Protein AF-A0AB34GC88-F1 (afdb_monomer_lite)

Sequence (82 aa):
MKVVSTSYSSILKILRFEFHLSYTDKERYENEERPEVQKQMLFDMAKKLPVYTRTGSGAVRFCDRCHLIKPDRCHHCSVCAM

Foldseek 3Di:
DDCPDPVVVVVVVVLVVLFADDPVRLVVLVPDPDVVVNQVSLVVSVVVPPADDAPPVRTFQADPQRRGGAHPPDDQDPVVRD

Structure (mmCIF, N/CA/C/O backbone):
data_AF-A0AB34GC88-F1
#
_entry.id   AF-A0AB34GC88-F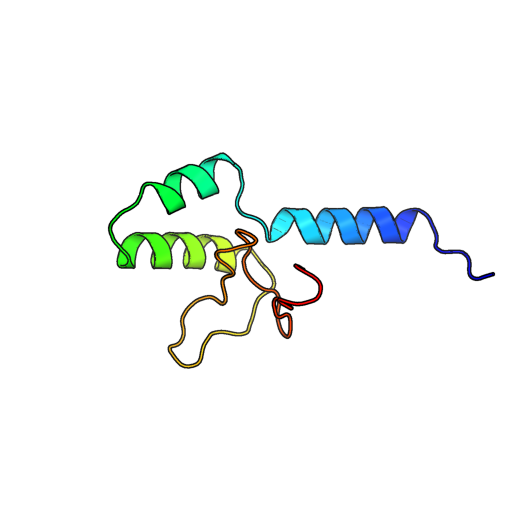1
#
loop_
_atom_site.group_PDB
_atom_site.id
_atom_site.type_symbol
_atom_site.label_atom_id
_atom_site.label_alt_id
_atom_site.label_comp_id
_atom_site.label_asym_id
_atom_site.label_entity_id
_atom_site.label_seq_id
_atom_site.pdbx_PDB_ins_code
_atom_site.Cartn_x
_atom_site.Cartn_y
_atom_site.Cartn_z
_atom_site.occupancy
_atom_site.B_iso_or_equiv
_atom_site.auth_seq_id
_atom_site.auth_comp_id
_atom_site.auth_asym_id
_atom_site.auth_atom_id
_atom_site.pdbx_PDB_model_num
ATOM 1 N N . MET A 1 1 ? 10.870 -6.489 -35.853 1.00 37.19 1 MET A N 1
ATOM 2 C CA . MET A 1 1 ? 10.066 -5.374 -35.304 1.00 37.19 1 MET A CA 1
ATOM 3 C C . MET A 1 1 ? 8.766 -5.969 -34.779 1.00 37.19 1 MET A C 1
ATOM 5 O O . MET A 1 1 ? 7.935 -6.369 -35.581 1.00 37.19 1 MET A O 1
ATOM 9 N N . LYS A 1 2 ? 8.647 -6.204 -33.464 1.00 39.84 2 LYS A N 1
ATOM 10 C CA . LYS A 1 2 ? 7.457 -6.855 -32.890 1.00 39.84 2 LYS A CA 1
ATOM 11 C C . LYS A 1 2 ? 6.386 -5.802 -32.628 1.00 39.84 2 LYS A C 1
ATOM 13 O O . LYS A 1 2 ? 6.626 -4.823 -31.932 1.00 39.84 2 LYS A O 1
ATOM 18 N N . VAL A 1 3 ? 5.232 -6.038 -33.233 1.00 42.78 3 VAL A N 1
ATOM 19 C CA . VAL A 1 3 ? 3.983 -5.292 -33.119 1.00 42.78 3 VAL A CA 1
ATOM 20 C C . VAL A 1 3 ? 3.554 -5.285 -31.646 1.00 42.78 3 VAL A C 1
ATOM 22 O O . VAL A 1 3 ? 2.999 -6.266 -31.156 1.00 42.78 3 VAL A O 1
ATOM 25 N N . VAL A 1 4 ? 3.853 -4.222 -30.896 1.00 47.31 4 VAL A N 1
ATOM 26 C CA . VAL A 1 4 ? 3.278 -4.036 -29.553 1.00 47.31 4 VAL A CA 1
ATOM 27 C C . VAL A 1 4 ? 1.910 -3.402 -29.768 1.00 47.31 4 VAL A C 1
ATOM 29 O O . VAL A 1 4 ? 1.783 -2.189 -29.901 1.00 47.31 4 VAL A O 1
ATOM 32 N N . SER A 1 5 ? 0.900 -4.255 -29.949 1.00 42.53 5 SER A N 1
ATOM 33 C CA . SER A 1 5 ? -0.488 -3.842 -30.173 1.00 42.53 5 SER A CA 1
ATOM 34 C C . SER A 1 5 ? -0.938 -2.819 -29.120 1.00 42.53 5 SER A C 1
ATOM 36 O O . SER A 1 5 ? -0.721 -2.989 -27.918 1.00 42.53 5 SER A O 1
ATOM 38 N N . THR A 1 6 ? -1.580 -1.748 -29.576 1.00 48.12 6 THR A N 1
ATOM 39 C CA . THR A 1 6 ? -2.124 -0.649 -28.763 1.00 48.12 6 THR A CA 1
ATOM 40 C C . THR A 1 6 ? -3.093 -1.107 -27.661 1.00 48.12 6 THR A C 1
ATOM 42 O O . THR A 1 6 ? -3.287 -0.374 -26.696 1.00 48.12 6 THR A O 1
ATOM 45 N N . SER A 1 7 ? -3.647 -2.326 -27.727 1.00 48.12 7 SER A N 1
ATOM 46 C CA . SER A 1 7 ? -4.533 -2.881 -26.690 1.00 48.12 7 SER A CA 1
ATOM 47 C C . SER A 1 7 ? -3.800 -3.343 -25.421 1.00 48.12 7 SER A C 1
ATOM 49 O O . SER A 1 7 ? -4.316 -3.155 -24.318 1.00 48.12 7 SER A O 1
ATOM 51 N N . TYR A 1 8 ? -2.576 -3.873 -25.535 1.00 46.44 8 TYR A N 1
ATOM 52 C CA . TYR A 1 8 ? -1.783 -4.319 -24.379 1.00 46.44 8 TYR A CA 1
ATOM 53 C C . TYR A 1 8 ? -1.344 -3.144 -23.494 1.00 46.44 8 TYR A C 1
ATOM 55 O O . TYR A 1 8 ? -1.287 -3.272 -22.271 1.00 46.44 8 TYR A O 1
ATOM 63 N N . SER A 1 9 ? -1.070 -1.985 -24.104 1.00 48.59 9 SER A N 1
ATOM 64 C CA . SER A 1 9 ? -0.679 -0.759 -23.394 1.00 48.59 9 SER A CA 1
ATOM 65 C C . SER A 1 9 ? -1.807 -0.220 -22.505 1.00 48.59 9 SER A C 1
ATOM 67 O O . SER A 1 9 ? -1.557 0.188 -21.370 1.00 48.59 9 SER A O 1
ATOM 69 N N . SER A 1 10 ? -3.053 -0.288 -22.977 1.00 49.31 10 SER A N 1
ATOM 70 C CA . SER A 1 10 ? -4.238 0.140 -22.225 1.00 49.31 10 SER A CA 1
ATOM 71 C C . SER A 1 10 ? -4.523 -0.771 -21.028 1.00 49.31 10 SER A C 1
ATOM 73 O O . SER A 1 10 ? -4.776 -0.277 -19.933 1.00 49.31 10 SER A O 1
ATOM 75 N N . ILE A 1 11 ? -4.395 -2.091 -21.199 1.00 52.53 11 ILE A N 1
ATOM 76 C CA . ILE A 1 11 ? -4.591 -3.078 -20.122 1.00 52.53 11 ILE A CA 1
ATOM 77 C C . ILE A 1 11 ? -3.510 -2.943 -19.038 1.00 52.53 11 ILE A C 1
ATOM 79 O O . ILE A 1 11 ? -3.830 -2.942 -17.849 1.00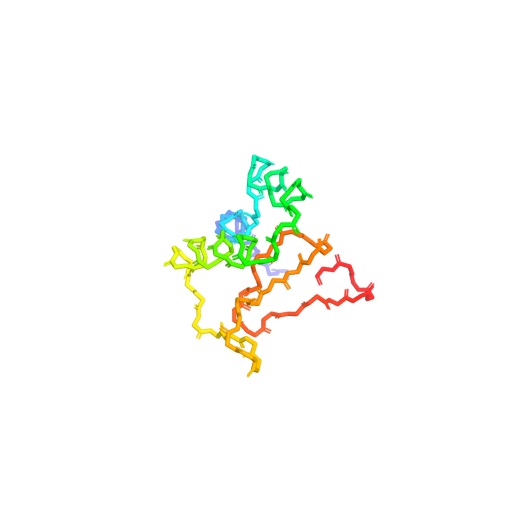 52.53 11 ILE A O 1
ATOM 83 N N . LEU A 1 12 ? -2.238 -2.755 -19.421 1.00 50.28 12 LEU A N 1
ATOM 84 C CA . LEU A 1 12 ? -1.150 -2.518 -18.461 1.00 50.28 12 LEU A CA 1
ATOM 85 C C . LEU A 1 12 ? -1.312 -1.196 -17.697 1.00 50.28 12 LEU A C 1
ATOM 87 O O . LEU A 1 12 ? -0.924 -1.117 -16.533 1.00 50.28 12 LEU A O 1
ATOM 91 N N . LYS A 1 13 ? -1.877 -0.159 -18.331 1.00 51.09 13 LYS A N 1
ATOM 92 C CA . LYS A 1 13 ? -2.206 1.111 -17.665 1.00 51.09 13 LYS A CA 1
ATOM 93 C C . LYS A 1 13 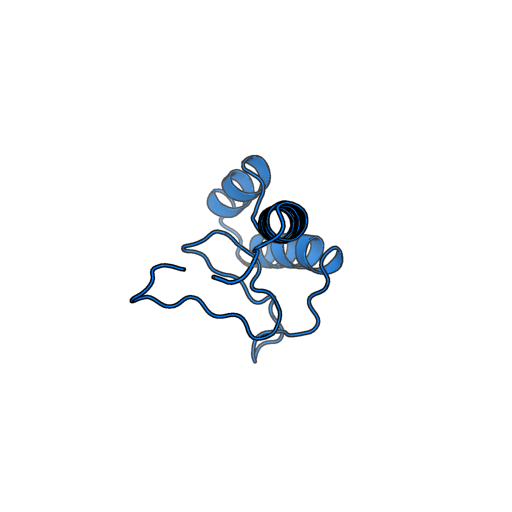? -3.305 0.928 -16.622 1.00 51.09 13 LYS A C 1
ATOM 95 O O . LYS A 1 13 ? -3.130 1.396 -15.504 1.00 51.09 13 LYS A O 1
ATOM 100 N N . ILE A 1 14 ? -4.383 0.221 -16.964 1.00 52.28 14 ILE A N 1
ATOM 101 C CA . ILE A 1 14 ? -5.500 -0.064 -16.047 1.00 52.28 14 ILE A CA 1
ATOM 102 C C . ILE A 1 14 ? -4.995 -0.834 -14.820 1.00 52.28 14 ILE A C 1
ATOM 104 O O . ILE A 1 14 ? -5.203 -0.396 -13.695 1.00 52.28 14 ILE A O 1
ATOM 108 N N . LEU A 1 15 ? -4.208 -1.894 -15.032 1.00 54.78 15 LEU A N 1
ATOM 109 C CA . LEU A 1 15 ? -3.568 -2.659 -13.953 1.00 54.78 15 LEU A CA 1
ATOM 110 C C . LEU A 1 15 ? -2.655 -1.814 -13.057 1.00 54.78 15 LEU A C 1
ATOM 112 O O . LEU A 1 15 ? -2.456 -2.161 -11.900 1.00 54.78 15 LEU A O 1
ATOM 116 N N . ARG A 1 16 ? -2.079 -0.720 -13.566 1.00 60.72 16 ARG A N 1
ATOM 117 C CA . ARG A 1 16 ? -1.211 0.152 -12.772 1.00 60.72 16 ARG A CA 1
ATOM 118 C C . ARG A 1 16 ? -2.019 1.079 -11.863 1.00 60.72 16 ARG A C 1
ATOM 120 O 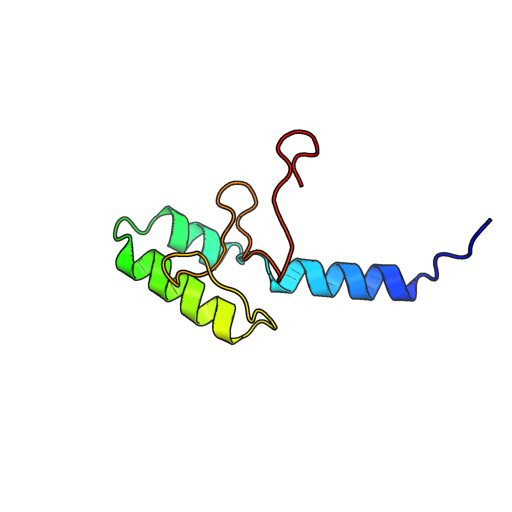O . ARG A 1 16 ? -1.598 1.280 -10.731 1.00 60.72 16 ARG A O 1
ATOM 127 N N . PHE A 1 17 ? -3.159 1.607 -12.312 1.00 68.12 17 PHE A N 1
ATOM 128 C CA . PHE A 1 17 ? -3.985 2.516 -11.502 1.00 68.12 17 PHE A CA 1
ATOM 129 C C . PHE A 1 17 ? -4.619 1.829 -10.291 1.00 68.12 17 PHE A C 1
ATOM 131 O O . PHE A 1 17 ? -4.634 2.417 -9.217 1.00 68.12 17 PHE A O 1
ATOM 138 N N . GLU A 1 18 ? -5.055 0.578 -10.435 1.00 83.50 18 GLU A N 1
ATOM 139 C CA . GLU A 1 18 ? -5.772 -0.144 -9.372 1.00 83.50 18 GLU A CA 1
ATOM 140 C C . GLU A 1 18 ? -4.937 -0.348 -8.092 1.00 83.50 18 GLU A C 1
ATOM 142 O O . GLU A 1 18 ? -5.477 -0.409 -6.994 1.00 83.50 18 GLU A O 1
ATOM 147 N N . PHE A 1 19 ? -3.607 -0.435 -8.204 1.00 89.50 19 PHE A N 1
ATOM 148 C CA . PHE A 1 19 ? -2.728 -0.734 -7.064 1.00 89.50 19 PHE A CA 1
ATOM 149 C C . PHE A 1 19 ? -2.150 0.509 -6.376 1.00 89.50 19 PHE A C 1
ATOM 151 O O . PHE A 1 19 ? -1.560 0.383 -5.299 1.00 89.50 19 PHE A O 1
ATOM 158 N N . HIS A 1 20 ? -2.271 1.689 -6.989 1.00 92.44 20 HIS A N 1
ATOM 159 C CA . HIS A 1 20 ? -1.812 2.938 -6.380 1.00 92.44 20 HIS A CA 1
ATOM 160 C C . HIS A 1 20 ? -2.875 3.476 -5.432 1.00 92.44 20 HIS A C 1
ATOM 162 O O . HIS A 1 20 ? -4.074 3.338 -5.675 1.00 92.44 20 HIS A O 1
ATOM 168 N N . LEU A 1 21 ? -2.435 4.136 -4.364 1.00 92.25 21 LEU A N 1
ATOM 169 C CA . LEU A 1 21 ? -3.357 4.931 -3.565 1.00 92.25 21 LEU A CA 1
ATOM 170 C C . LEU A 1 21 ? -3.909 6.058 -4.436 1.00 92.25 21 LEU A C 1
ATOM 172 O O . LEU A 1 21 ? -3.165 6.736 -5.152 1.00 92.25 21 LEU A O 1
ATOM 176 N N . SER A 1 22 ? -5.223 6.266 -4.353 1.00 90.75 22 SER A N 1
ATOM 177 C CA . SER A 1 22 ? -5.829 7.486 -4.873 1.00 90.75 22 SER A CA 1
ATOM 178 C C . SER A 1 22 ? -5.218 8.698 -4.163 1.00 90.75 22 SER A C 1
ATOM 180 O O . SER A 1 22 ? -4.676 8.577 -3.063 1.00 90.75 22 SER A O 1
ATOM 182 N N . TYR A 1 23 ? -5.323 9.886 -4.759 1.00 90.75 23 TYR A N 1
ATOM 183 C CA . TYR A 1 23 ? -4.826 11.112 -4.126 1.00 90.75 23 TYR A CA 1
ATOM 184 C C . TYR A 1 23 ? -5.390 11.297 -2.705 1.00 90.75 23 TYR A C 1
ATOM 186 O O . TYR A 1 23 ? -4.644 11.555 -1.765 1.00 90.75 23 TYR A O 1
ATOM 194 N N . THR A 1 24 ? -6.693 11.062 -2.536 1.00 92.81 24 THR A N 1
ATOM 195 C CA . THR A 1 24 ? -7.377 11.163 -1.243 1.00 92.81 24 THR A CA 1
ATOM 196 C C . THR A 1 24 ? -6.942 10.087 -0.250 1.00 92.81 24 THR A C 1
ATOM 198 O O . THR A 1 24 ? -6.817 10.372 0.937 1.00 92.81 24 THR A O 1
ATOM 201 N N . ASP A 1 25 ? -6.702 8.852 -0.703 1.00 93.00 25 ASP A N 1
ATOM 202 C CA . ASP A 1 25 ? -6.227 7.784 0.188 1.00 93.00 25 ASP A CA 1
ATOM 203 C C . ASP A 1 25 ? -4.777 8.014 0.603 1.00 93.00 25 ASP A C 1
ATOM 205 O O . ASP A 1 25 ? -4.416 7.728 1.742 1.00 93.00 25 ASP A O 1
ATOM 209 N N . LYS A 1 26 ? -3.960 8.565 -0.302 1.00 94.19 26 LYS A N 1
ATOM 210 C CA . LYS A 1 26 ? -2.578 8.948 -0.023 1.00 94.19 26 LYS A CA 1
ATOM 211 C C . LYS A 1 26 ? -2.522 10.013 1.068 1.00 94.19 26 LYS A C 1
ATOM 213 O O . LYS A 1 26 ? -1.845 9.800 2.065 1.00 94.19 26 LYS A O 1
ATOM 218 N N . GLU A 1 27 ? -3.262 11.107 0.908 1.00 95.50 27 GLU A N 1
ATOM 219 C CA . GLU A 1 27 ? -3.307 12.188 1.898 1.00 95.50 27 GLU A CA 1
ATOM 220 C C . GLU A 1 27 ? -3.783 11.678 3.266 1.00 95.50 27 GLU A C 1
ATOM 222 O O . GLU A 1 27 ? -3.185 11.982 4.296 1.00 95.50 27 GLU A O 1
ATOM 227 N N . ARG A 1 28 ? -4.829 10.843 3.291 1.00 95.06 28 ARG A N 1
ATOM 228 C CA . ARG A 1 28 ? -5.310 10.225 4.536 1.00 95.06 28 ARG A CA 1
ATOM 229 C C . ARG A 1 28 ? -4.269 9.311 5.175 1.00 95.06 28 ARG A C 1
ATOM 231 O O . ARG A 1 28 ? -4.121 9.339 6.388 1.00 95.06 28 ARG A O 1
ATOM 238 N N . TYR A 1 29 ? -3.572 8.504 4.377 1.00 95.75 29 TYR A N 1
ATOM 239 C CA . TYR A 1 29 ? -2.534 7.600 4.867 1.00 95.75 29 TYR A CA 1
ATOM 240 C C . TYR A 1 29 ? -1.349 8.373 5.458 1.00 95.75 29 TYR A C 1
ATOM 242 O O . TYR A 1 29 ? -0.869 8.017 6.529 1.00 95.75 29 TYR A O 1
ATOM 250 N N . GLU A 1 30 ? -0.901 9.436 4.785 1.00 94.62 30 GLU A N 1
ATOM 251 C CA . GLU A 1 30 ? 0.230 10.267 5.220 1.00 94.62 30 GLU A CA 1
ATOM 252 C C . GLU A 1 30 ? -0.080 11.078 6.484 1.00 94.62 30 GLU A C 1
ATOM 254 O O . GLU A 1 30 ? 0.803 11.246 7.321 1.00 94.62 30 GLU A O 1
ATOM 259 N N . ASN A 1 31 ? -1.323 11.543 6.643 1.00 96.44 31 ASN A N 1
ATOM 260 C CA . ASN A 1 31 ? -1.752 12.324 7.808 1.00 96.44 31 ASN A CA 1
ATOM 261 C C . ASN A 1 31 ? -2.189 11.469 9.012 1.00 96.44 31 ASN A C 1
ATOM 263 O O . ASN A 1 31 ? -2.426 12.010 10.090 1.00 96.44 31 ASN A O 1
ATOM 267 N N . GLU A 1 32 ? -2.351 10.154 8.852 1.00 96.88 32 GLU A N 1
ATOM 268 C CA . GLU A 1 32 ? -2.731 9.267 9.953 1.00 96.88 32 GLU A CA 1
ATOM 269 C C . GLU A 1 32 ? -1.497 8.860 10.764 1.00 96.88 32 GLU A C 1
ATOM 271 O O . GLU A 1 32 ? -0.625 8.139 10.284 1.00 96.88 32 GLU A O 1
ATOM 276 N N . GLU A 1 33 ? -1.445 9.290 12.024 1.00 95.69 33 GLU A N 1
ATOM 277 C CA . GLU A 1 33 ? -0.324 9.007 12.925 1.00 95.69 33 GLU A CA 1
ATOM 278 C C . GLU A 1 33 ? -0.381 7.597 13.530 1.00 95.69 33 GLU A C 1
ATOM 280 O O . GLU A 1 33 ? 0.639 7.086 13.994 1.00 95.69 33 GLU A O 1
ATOM 285 N N . ARG A 1 34 ? -1.557 6.949 13.546 1.00 97.44 34 ARG A N 1
ATOM 286 C CA . ARG A 1 34 ? -1.747 5.628 14.167 1.00 97.44 34 ARG A CA 1
ATOM 287 C C . ARG A 1 34 ? -1.402 4.500 13.182 1.00 97.44 34 ARG A C 1
ATOM 289 O O . ARG A 1 34 ? -2.157 4.271 12.227 1.00 97.44 34 ARG A O 1
ATOM 296 N N . PRO A 1 35 ? -0.346 3.702 13.436 1.00 93.69 35 PRO A N 1
ATOM 297 C CA . PRO A 1 35 ? 0.082 2.637 12.523 1.00 93.69 35 PRO A CA 1
ATOM 298 C C . PRO A 1 35 ? -0.976 1.549 12.290 1.00 93.69 35 PRO A C 1
ATOM 300 O O . PRO A 1 35 ? -1.026 0.920 11.233 1.00 93.69 35 PRO A O 1
ATOM 303 N N . GLU A 1 36 ? -1.825 1.288 13.277 1.00 95.38 36 GLU A N 1
ATOM 304 C CA . GLU A 1 36 ? -2.891 0.287 13.220 1.00 95.38 36 GLU A CA 1
ATOM 305 C C . GLU A 1 36 ? -3.963 0.693 12.208 1.00 95.38 36 GLU A C 1
ATOM 307 O O . GLU A 1 36 ? -4.451 -0.148 11.451 1.00 95.38 36 GLU A O 1
ATOM 312 N N . VAL A 1 37 ? -4.279 1.989 12.145 1.00 96.25 37 VAL A N 1
ATOM 313 C CA . VAL A 1 37 ? -5.253 2.534 11.194 1.00 96.25 37 VAL A CA 1
ATOM 314 C C . VAL A 1 37 ? -4.671 2.527 9.785 1.00 96.25 37 VAL A C 1
ATOM 316 O O . VAL A 1 37 ? -5.336 2.053 8.865 1.00 96.25 37 VAL A O 1
ATOM 319 N N . GLN A 1 38 ? -3.404 2.918 9.617 1.00 96.31 38 GLN A N 1
ATOM 320 C CA . GLN A 1 38 ? -2.697 2.794 8.336 1.00 96.31 38 GLN A CA 1
ATOM 321 C C . GLN A 1 38 ? -2.707 1.349 7.811 1.00 96.31 38 GLN A C 1
ATOM 323 O O . GLN A 1 38 ? -3.043 1.100 6.650 1.00 96.31 38 GLN A O 1
ATOM 328 N N . LYS A 1 39 ? -2.401 0.365 8.670 1.00 95.25 39 LYS A N 1
ATOM 329 C CA . LYS A 1 39 ? -2.467 -1.064 8.313 1.00 95.25 39 LYS A CA 1
ATOM 330 C C . LYS A 1 39 ? -3.874 -1.481 7.893 1.00 95.25 39 LYS A C 1
ATOM 332 O O . LYS A 1 39 ? -4.013 -2.208 6.909 1.00 95.25 39 LYS A O 1
ATOM 337 N N . GLN A 1 40 ? -4.897 -1.030 8.617 1.00 96.25 40 GLN A N 1
ATOM 338 C CA . GLN A 1 40 ? -6.290 -1.342 8.310 1.00 96.25 40 GLN A CA 1
ATOM 339 C C . GLN A 1 40 ? -6.717 -0.757 6.955 1.00 96.25 40 GLN A C 1
ATOM 341 O O . GLN A 1 40 ? -7.300 -1.473 6.143 1.00 96.25 40 GLN A O 1
ATOM 346 N N . MET A 1 41 ? -6.347 0.493 6.661 1.00 95.94 41 MET A N 1
ATOM 347 C CA . MET A 1 41 ? -6.600 1.127 5.361 1.00 95.94 41 MET A CA 1
ATOM 348 C C . MET A 1 41 ? -5.983 0.320 4.214 1.00 95.94 41 MET A C 1
ATOM 350 O O . MET A 1 41 ? -6.678 -0.053 3.266 1.00 95.94 41 MET A O 1
ATOM 354 N N . LEU A 1 42 ? -4.694 -0.021 4.327 1.00 96.44 42 LEU A N 1
ATOM 355 C CA . LEU A 1 42 ? -4.000 -0.834 3.324 1.00 96.44 42 LEU A CA 1
ATOM 356 C C . LEU A 1 42 ? -4.646 -2.216 3.160 1.00 96.44 42 LEU A C 1
ATOM 358 O O . LEU A 1 42 ? -4.716 -2.742 2.049 1.00 96.44 42 LEU A O 1
ATOM 362 N N . PHE A 1 43 ? -5.129 -2.812 4.250 1.00 95.44 43 PHE A N 1
ATOM 363 C CA . PHE A 1 43 ? -5.812 -4.102 4.231 1.00 95.44 43 PHE A CA 1
ATOM 364 C C . PHE A 1 43 ? -7.153 -4.050 3.500 1.00 95.44 43 PHE A C 1
ATOM 366 O O . PHE A 1 43 ? -7.426 -4.913 2.662 1.00 95.44 43 PHE A O 1
ATOM 373 N N . ASP A 1 44 ? -7.971 -3.034 3.762 1.00 94.69 44 ASP A N 1
ATOM 374 C CA . ASP A 1 44 ? -9.278 -2.888 3.121 1.00 94.69 44 ASP A CA 1
ATOM 375 C C . ASP A 1 44 ? -9.174 -2.545 1.634 1.00 94.69 44 ASP A C 1
ATOM 377 O O . ASP A 1 44 ? -10.013 -2.979 0.840 1.00 94.69 44 ASP A O 1
ATOM 381 N N . MET A 1 45 ? -8.110 -1.849 1.233 1.00 93.31 45 MET A N 1
ATOM 382 C CA . MET A 1 45 ? -7.753 -1.685 -0.175 1.00 93.31 45 MET A CA 1
ATOM 383 C C . MET A 1 45 ? -7.290 -3.008 -0.796 1.00 93.31 45 MET A C 1
ATOM 385 O O . MET A 1 45 ? -7.812 -3.421 -1.829 1.00 93.31 45 MET A O 1
ATOM 389 N N . ALA A 1 46 ? -6.362 -3.720 -0.148 1.00 94.38 46 ALA A N 1
ATOM 390 C CA . ALA A 1 46 ? -5.808 -4.973 -0.662 1.00 94.38 46 ALA A CA 1
ATOM 391 C C . ALA A 1 46 ? -6.870 -6.061 -0.881 1.00 94.38 46 ALA A C 1
ATOM 393 O O . ALA A 1 46 ? -6.736 -6.854 -1.807 1.00 94.38 46 ALA A O 1
ATOM 394 N N . LYS A 1 47 ? -7.942 -6.095 -0.076 1.00 93.75 47 LYS A N 1
ATOM 395 C CA . LYS A 1 47 ? -9.078 -7.021 -0.264 1.00 93.75 47 LYS A CA 1
ATOM 396 C C . LYS A 1 47 ? -9.774 -6.884 -1.620 1.00 93.75 47 LYS A C 1
ATOM 398 O O . LYS A 1 47 ? -10.410 -7.834 -2.063 1.00 93.75 47 LYS A O 1
ATOM 403 N N . LYS A 1 48 ? -9.696 -5.708 -2.244 1.00 92.12 48 LYS A N 1
ATOM 404 C CA . LYS A 1 48 ? -10.323 -5.414 -3.540 1.00 92.12 48 LYS A CA 1
ATOM 405 C C . LYS A 1 48 ? -9.392 -5.718 -4.717 1.00 92.12 48 LYS A C 1
ATOM 407 O O . LYS A 1 48 ? -9.819 -5.631 -5.861 1.00 92.12 48 LYS A O 1
ATOM 412 N N . LEU A 1 49 ? -8.136 -6.072 -4.439 1.00 91.62 49 LEU A N 1
ATOM 413 C CA . LEU A 1 49 ? -7.097 -6.314 -5.434 1.00 91.62 49 LEU A CA 1
ATOM 414 C C . LEU A 1 49 ? -6.755 -7.807 -5.517 1.00 91.62 49 LEU A C 1
ATOM 416 O O . LEU A 1 49 ? -6.847 -8.519 -4.514 1.00 91.62 49 LEU A O 1
ATOM 420 N N . PRO A 1 50 ? -6.298 -8.302 -6.682 1.00 92.44 50 PRO A N 1
ATOM 421 C CA . PRO A 1 50 ? -5.846 -9.683 -6.832 1.00 92.44 50 PRO A CA 1
ATOM 422 C C . PRO A 1 50 ? -4.443 -9.873 -6.214 1.00 92.44 50 PRO A C 1
ATOM 424 O O . PRO A 1 50 ? -3.464 -10.089 -6.929 1.00 92.44 50 PRO A O 1
ATOM 427 N N . VAL A 1 51 ? -4.335 -9.748 -4.883 1.00 92.94 51 VAL A N 1
ATOM 428 C CA . VAL A 1 51 ? -3.093 -9.908 -4.098 1.00 92.94 51 VAL A CA 1
ATOM 429 C C . VAL A 1 51 ? -3.230 -10.986 -3.030 1.00 92.94 51 VAL A C 1
ATOM 431 O O . VAL A 1 51 ? -3.895 -10.810 -2.003 1.00 92.94 51 VAL A O 1
ATOM 434 N N . TYR A 1 52 ? -2.532 -12.095 -3.231 1.00 94.00 52 TYR A N 1
ATOM 435 C CA . TYR A 1 52 ? -2.623 -13.275 -2.373 1.00 94.00 52 TYR A CA 1
ATOM 436 C C . TYR A 1 52 ? -1.433 -13.397 -1.420 1.00 94.00 52 TYR A C 1
ATOM 438 O O . TYR A 1 52 ? -1.501 -14.126 -0.432 1.00 94.00 52 TYR A O 1
ATOM 446 N N . THR A 1 53 ? -0.347 -12.662 -1.667 1.00 94.69 53 THR A N 1
ATOM 447 C CA . THR A 1 53 ? 0.847 -12.692 -0.816 1.00 94.69 53 THR A CA 1
ATOM 448 C C . THR A 1 53 ? 0.819 -11.625 0.284 1.00 94.69 53 THR A C 1
ATOM 450 O O . THR A 1 53 ? 0.155 -10.586 0.188 1.00 94.69 53 THR A O 1
ATOM 453 N N . ARG A 1 54 ? 1.554 -11.885 1.370 1.00 96.12 54 ARG A N 1
ATOM 454 C CA . ARG A 1 54 ? 1.734 -10.990 2.528 1.00 96.12 54 ARG A CA 1
ATOM 455 C C . ARG A 1 54 ? 3.213 -10.912 2.920 1.00 96.12 54 ARG A C 1
ATOM 457 O O . ARG A 1 54 ? 4.048 -11.625 2.358 1.00 96.12 54 ARG A O 1
ATOM 464 N N . THR A 1 55 ? 3.569 -9.991 3.812 1.00 94.56 55 THR A N 1
ATOM 465 C CA . THR A 1 55 ? 4.904 -9.967 4.439 1.00 94.56 55 THR A CA 1
ATOM 466 C C . THR A 1 55 ? 5.073 -11.157 5.392 1.00 94.56 55 THR A C 1
ATOM 468 O O . THR A 1 55 ? 4.100 -11.829 5.726 1.00 94.56 55 THR A O 1
ATOM 471 N N . GLY A 1 56 ? 6.293 -11.398 5.890 1.00 94.38 56 GLY A N 1
ATOM 472 C CA . GLY A 1 56 ? 6.536 -12.441 6.901 1.00 94.38 56 GLY A CA 1
ATOM 473 C C . GLY A 1 56 ? 5.756 -12.240 8.209 1.00 94.38 56 GLY A C 1
ATOM 474 O O . GLY A 1 56 ? 5.476 -13.203 8.906 1.00 94.38 56 GLY A O 1
ATOM 475 N N . SER A 1 57 ? 5.347 -11.004 8.509 1.00 93.25 57 SER A N 1
ATOM 476 C CA . SER A 1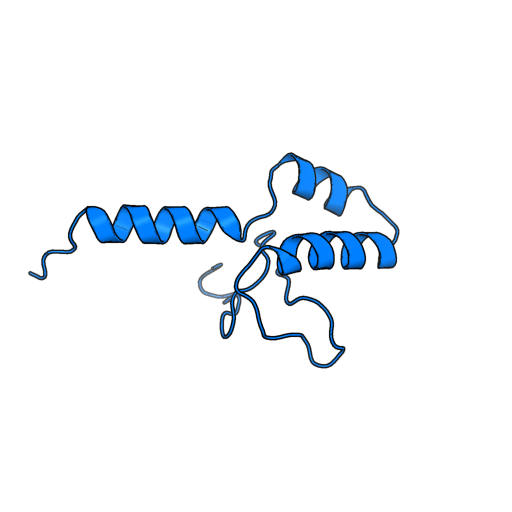 57 ? 4.481 -10.658 9.643 1.00 93.25 57 SER A CA 1
ATOM 477 C C . SER A 1 57 ? 2.980 -10.704 9.322 1.00 93.25 57 SER A C 1
ATOM 479 O O . SER A 1 57 ? 2.167 -10.329 10.161 1.00 93.25 57 SER A O 1
ATOM 481 N N . GLY A 1 58 ? 2.592 -11.109 8.108 1.00 92.88 58 GLY A N 1
ATOM 482 C CA . GLY A 1 58 ? 1.194 -11.162 7.668 1.00 92.88 58 GLY A CA 1
ATOM 483 C C . GLY A 1 58 ? 0.610 -9.828 7.183 1.00 92.88 58 GLY A C 1
ATOM 484 O O . GLY A 1 58 ? -0.546 -9.787 6.764 1.00 92.88 58 GLY A O 1
ATOM 485 N N . ALA A 1 59 ? 1.389 -8.744 7.175 1.00 94.94 59 ALA A N 1
ATOM 486 C CA . ALA A 1 59 ? 0.933 -7.433 6.715 1.00 94.94 59 ALA A CA 1
ATOM 487 C C . ALA A 1 59 ? 0.810 -7.355 5.181 1.00 94.94 59 ALA A C 1
ATOM 489 O O . ALA A 1 59 ? 1.428 -8.123 4.432 1.00 94.94 59 ALA A O 1
ATOM 490 N N . VAL A 1 60 ? 0.018 -6.392 4.698 1.00 97.06 60 VAL A N 1
ATOM 491 C CA . VAL A 1 60 ? -0.059 -6.063 3.267 1.00 97.06 60 VAL A CA 1
ATOM 492 C C . VAL A 1 60 ? 1.310 -5.604 2.775 1.00 97.06 60 VAL A C 1
ATOM 494 O O . VAL A 1 60 ? 1.999 -4.819 3.425 1.00 97.06 60 VAL A O 1
ATOM 497 N N . ARG A 1 61 ? 1.718 -6.096 1.603 1.00 96.75 61 ARG A N 1
ATOM 498 C CA . ARG A 1 61 ? 2.965 -5.669 0.968 1.00 96.75 61 ARG A CA 1
ATOM 499 C C . ARG A 1 61 ? 2.758 -4.276 0.379 1.00 96.75 61 ARG A C 1
ATOM 501 O O . ARG A 1 61 ? 2.127 -4.143 -0.660 1.00 96.75 61 ARG A O 1
ATOM 508 N N . PHE A 1 62 ? 3.311 -3.254 1.016 1.00 96.25 62 PHE A N 1
ATOM 509 C CA . PHE A 1 62 ? 3.200 -1.861 0.579 1.00 96.25 62 PHE A CA 1
ATOM 510 C C . PHE A 1 62 ? 4.566 -1.277 0.186 1.00 96.25 62 PHE A C 1
ATOM 512 O O . PHE A 1 62 ? 5.622 -1.805 0.564 1.00 96.25 62 PHE A O 1
ATOM 519 N N . CYS A 1 63 ? 4.565 -0.241 -0.653 1.00 94.62 63 CYS A N 1
ATOM 520 C CA . CYS A 1 63 ? 5.740 0.564 -0.968 1.00 94.62 63 CYS A CA 1
ATOM 521 C C . CYS A 1 63 ? 5.479 2.027 -0.621 1.00 94.62 63 CYS A C 1
ATOM 523 O O . CYS A 1 63 ? 4.754 2.694 -1.354 1.00 94.62 63 CYS A O 1
ATOM 525 N N . ASP A 1 64 ? 6.144 2.542 0.411 1.00 92.75 64 ASP A N 1
ATOM 526 C CA . ASP A 1 64 ? 5.979 3.939 0.829 1.00 92.75 64 ASP A CA 1
ATOM 527 C C . ASP A 1 64 ? 6.483 4.929 -0.224 1.00 92.75 64 ASP A C 1
ATOM 529 O O . ASP A 1 64 ? 5.877 5.965 -0.440 1.00 92.75 64 ASP A O 1
ATOM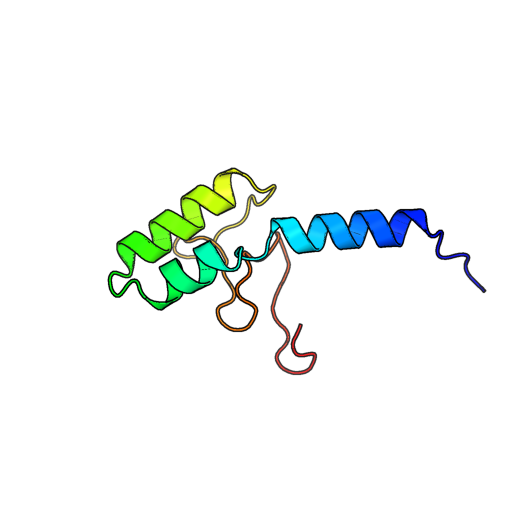 533 N N . ARG A 1 65 ? 7.548 4.587 -0.961 1.00 90.75 65 ARG A N 1
ATOM 534 C CA . ARG A 1 65 ? 8.112 5.472 -1.999 1.00 90.75 65 ARG A CA 1
ATOM 535 C C . ARG A 1 65 ? 7.191 5.643 -3.200 1.00 90.75 65 ARG A C 1
ATOM 537 O O . ARG A 1 65 ? 7.130 6.713 -3.791 1.00 90.75 65 ARG A O 1
ATOM 544 N N . CYS A 1 66 ? 6.522 4.564 -3.594 1.00 90.94 66 CYS A N 1
ATOM 545 C CA . CYS A 1 66 ? 5.655 4.558 -4.767 1.00 90.94 66 CYS A CA 1
ATOM 546 C C . CYS A 1 66 ? 4.176 4.766 -4.408 1.00 90.94 66 CYS A C 1
ATOM 548 O O . CYS A 1 66 ? 3.360 4.886 -5.314 1.00 90.94 66 CYS A O 1
ATOM 550 N N . HIS A 1 67 ? 3.830 4.773 -3.114 1.00 93.12 67 HIS A N 1
ATOM 551 C CA . HIS A 1 67 ? 2.460 4.767 -2.592 1.00 93.12 67 HIS A CA 1
ATOM 552 C C . HIS A 1 67 ? 1.557 3.750 -3.302 1.00 93.12 67 HIS A C 1
ATOM 554 O O . HIS A 1 67 ? 0.472 4.074 -3.786 1.00 93.12 67 HIS A O 1
ATOM 560 N N . LEU A 1 68 ? 2.033 2.504 -3.380 1.00 93.75 68 LEU A N 1
ATOM 561 C CA . LEU A 1 68 ? 1.315 1.406 -4.026 1.00 93.75 68 LEU A CA 1
ATOM 562 C C . LEU A 1 68 ? 1.334 0.133 -3.187 1.00 93.75 68 LEU A C 1
ATOM 564 O O . LEU A 1 68 ? 2.328 -0.192 -2.524 1.00 93.75 68 LEU A O 1
ATOM 568 N N . ILE A 1 69 ? 0.242 -0.620 -3.267 1.00 95.62 69 ILE A N 1
ATOM 569 C CA . ILE A 1 69 ? 0.185 -2.002 -2.797 1.00 95.62 69 ILE A CA 1
ATOM 570 C C . ILE A 1 69 ? 0.945 -2.852 -3.813 1.00 95.62 69 ILE A C 1
ATOM 572 O O . ILE A 1 69 ? 0.645 -2.842 -5.001 1.00 95.62 69 ILE A O 1
ATOM 576 N N . LYS A 1 70 ? 1.972 -3.571 -3.364 1.00 93.50 70 LYS A N 1
ATOM 577 C CA . LYS A 1 70 ? 2.831 -4.377 -4.235 1.00 93.50 70 LYS A CA 1
ATOM 578 C C . LYS A 1 70 ? 2.046 -5.597 -4.728 1.00 93.50 70 LYS A C 1
ATOM 580 O O . LYS A 1 70 ? 1.649 -6.405 -3.884 1.00 93.50 70 LYS A O 1
ATOM 585 N N . PRO A 1 71 ? 1.894 -5.792 -6.052 1.00 93.25 71 PRO A N 1
ATOM 586 C CA . PRO A 1 71 ? 1.373 -7.041 -6.586 1.00 93.25 71 PRO A CA 1
ATOM 587 C C . PRO A 1 71 ? 2.245 -8.237 -6.190 1.00 93.25 71 PRO A C 1
ATOM 589 O O . PRO A 1 71 ? 3.418 -8.097 -5.811 1.00 93.25 71 PRO A O 1
ATOM 592 N N . ASP A 1 72 ? 1.683 -9.435 -6.314 1.00 93.06 72 ASP A N 1
ATOM 593 C CA . ASP A 1 72 ? 2.395 -10.662 -5.981 1.00 93.06 72 ASP A CA 1
ATOM 594 C C . ASP A 1 72 ? 3.679 -10.804 -6.813 1.00 93.06 72 ASP A C 1
ATOM 596 O O . ASP A 1 72 ? 3.680 -10.663 -8.036 1.00 93.06 72 ASP A O 1
ATOM 600 N N . ARG A 1 73 ? 4.790 -11.106 -6.126 1.00 91.19 73 ARG A N 1
ATOM 601 C CA . ARG A 1 73 ? 6.158 -11.207 -6.681 1.00 91.19 73 ARG A CA 1
ATOM 602 C C . ARG A 1 73 ? 6.773 -9.892 -7.189 1.00 91.19 73 ARG A C 1
ATOM 604 O O . ARG A 1 73 ? 7.908 -9.913 -7.662 1.00 91.19 73 ARG A O 1
ATOM 611 N N . CYS A 1 74 ? 6.111 -8.748 -7.027 1.00 92.38 74 CYS A N 1
ATOM 612 C CA . CYS A 1 74 ? 6.708 -7.446 -7.328 1.00 92.38 74 CYS A CA 1
ATOM 613 C C . CYS A 1 74 ? 7.551 -6.912 -6.157 1.00 92.38 74 CYS A C 1
ATOM 615 O O . CYS A 1 74 ? 7.268 -7.149 -4.971 1.00 92.38 74 CYS A O 1
ATOM 617 N N . HIS A 1 75 ? 8.595 -6.161 -6.505 1.00 91.50 75 HIS A N 1
ATOM 618 C CA . HIS A 1 75 ? 9.474 -5.449 -5.584 1.00 91.50 75 HIS A CA 1
ATOM 619 C C . HIS A 1 75 ? 9.824 -4.078 -6.167 1.00 91.50 75 HIS A C 1
ATOM 621 O O . HIS A 1 75 ? 9.804 -3.910 -7.379 1.00 91.50 75 HIS A O 1
ATOM 627 N N . HIS A 1 76 ? 10.144 -3.127 -5.290 1.00 89.75 76 HIS A N 1
ATOM 628 C CA . HIS A 1 76 ? 10.695 -1.841 -5.702 1.00 89.75 76 HIS A CA 1
ATOM 629 C C . HIS A 1 76 ? 12.202 -1.999 -5.883 1.00 89.75 76 HIS A C 1
ATOM 631 O O . HIS A 1 76 ? 12.889 -2.432 -4.952 1.00 89.75 76 HIS A O 1
ATOM 637 N N . CYS A 1 77 ? 12.713 -1.653 -7.054 1.00 88.94 77 CYS A N 1
ATOM 638 C CA . CYS A 1 77 ? 14.138 -1.599 -7.321 1.00 88.94 77 CYS A CA 1
ATOM 639 C C . CYS A 1 77 ? 14.633 -0.168 -7.098 1.00 88.94 77 CYS A C 1
ATOM 641 O O . CYS A 1 77 ? 14.250 0.746 -7.824 1.00 88.94 77 CYS A O 1
ATOM 643 N N . SER A 1 78 ? 15.524 0.034 -6.127 1.00 86.50 78 SER A N 1
ATOM 644 C CA . SER A 1 78 ? 16.102 1.354 -5.841 1.00 86.50 78 SER A CA 1
ATOM 645 C C . SER A 1 78 ? 16.948 1.910 -6.989 1.00 86.50 78 SER A C 1
ATOM 647 O O . SER A 1 78 ? 17.068 3.123 -7.102 1.00 86.50 78 SER A O 1
ATOM 649 N N . VAL A 1 79 ? 17.510 1.043 -7.839 1.00 91.81 79 VAL A N 1
ATOM 650 C CA . VAL A 1 79 ? 18.289 1.446 -9.023 1.00 91.81 79 VAL A CA 1
ATOM 651 C C . VAL A 1 79 ? 17.366 1.938 -10.136 1.00 91.81 79 VAL A C 1
ATOM 653 O O . VAL A 1 79 ? 17.636 2.959 -10.757 1.00 91.81 79 VAL A O 1
ATOM 656 N N . CYS A 1 80 ? 16.258 1.230 -10.374 1.00 82.56 80 CYS A N 1
ATOM 657 C CA . CYS A 1 80 ? 15.301 1.588 -11.423 1.00 82.56 80 CYS A CA 1
ATOM 658 C C . CYS A 1 80 ? 14.272 2.637 -10.972 1.00 82.56 80 CYS A C 1
ATOM 660 O O . CYS A 1 80 ? 13.569 3.177 -11.820 1.00 82.56 80 CYS A O 1
ATOM 662 N N . ALA A 1 81 ? 14.152 2.880 -9.662 1.00 81.25 81 ALA A N 1
ATOM 663 C CA . ALA A 1 81 ? 13.117 3.701 -9.032 1.00 81.25 81 ALA A CA 1
ATOM 664 C C . ALA A 1 81 ? 11.675 3.288 -9.406 1.00 81.25 81 ALA A C 1
ATOM 666 O O . ALA A 1 81 ? 10.780 4.128 -9.502 1.00 81.25 81 ALA A O 1
ATOM 667 N N . MET A 1 82 ? 11.448 1.984 -9.602 1.00 67.50 82 MET A N 1
ATOM 668 C CA . MET A 1 82 ? 10.166 1.381 -9.995 1.00 67.50 82 MET A CA 1
ATOM 669 C C . MET A 1 82 ? 9.863 0.145 -9.163 1.00 67.50 82 MET A C 1
ATOM 671 O O . MET A 1 82 ? 10.829 -0.563 -8.800 1.00 67.50 82 MET A O 1
#

Secondary structure (DSSP, 8-state):
-----HHHHHHHHHHHHTTBPPHHHHHHHHH---HHHHHHHHHHHHTTSS-----TTS---EETTTTEEPPTT----TTTT-

Radius of gyration: 14.65 Å; chains: 1; bounding box: 29×26×50 Å

pLDDT: mean 83.81, std 18.34, range [37.19, 97.44]

Organism: Eschrichtius robustus (NCBI:txid9764)